Protein AF-A0A3A1PAH5-F1 (afdb_monomer_lite)

Radius of gyration: 27.77 Å; chains: 1; bounding box: 49×42×88 Å

Foldseek 3Di:
DDDDDDDDDDDDPPDDDDDDDPDDDDDDPDDPPDPVVPPDPDPDDLLNVLQVQQPVVADDDDPPPPVSVVVSVVSSVVSSVVSVVVVVVVVVVVVVVVVD

Structure (mmCIF, N/CA/C/O backbone):
data_AF-A0A3A1PAH5-F1
#
_entry.id   AF-A0A3A1PAH5-F1
#
loop_
_atom_site.group_PDB
_atom_site.id
_atom_site.type_symbol
_atom_site.label_atom_id
_atom_site.label_alt_id
_atom_site.label_comp_id
_atom_site.label_asym_id
_atom_site.label_entity_id
_atom_site.label_seq_id
_atom_site.pdbx_PDB_ins_code
_atom_site.Cartn_x
_atom_site.Cartn_y
_atom_site.Cartn_z
_atom_site.occupancy
_atom_site.B_iso_or_equiv
_atom_site.auth_seq_id
_atom_site.auth_comp_id
_atom_site.auth_asym_id
_atom_site.auth_atom_id
_atom_site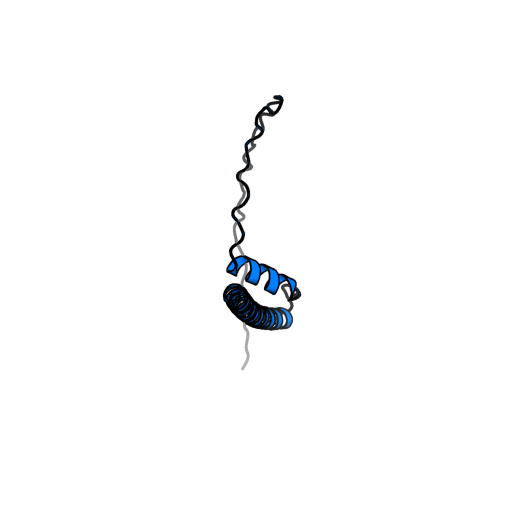.pdbx_PDB_model_num
ATOM 1 N N . MET A 1 1 ? 2.743 6.828 -58.363 1.00 37.47 1 MET A N 1
ATOM 2 C CA . MET A 1 1 ? 4.005 6.144 -57.998 1.00 37.47 1 MET A CA 1
ATOM 3 C C . MET A 1 1 ? 4.790 7.038 -57.041 1.00 37.47 1 MET A C 1
ATOM 5 O O . MET A 1 1 ? 4.921 8.204 -57.363 1.00 37.47 1 MET A O 1
ATOM 9 N N . LYS A 1 2 ? 5.275 6.461 -55.923 1.00 39.06 2 LYS A N 1
ATOM 10 C CA . LYS A 1 2 ? 6.429 6.852 -55.061 1.00 39.06 2 LYS A CA 1
ATOM 11 C C . LYS A 1 2 ? 6.421 8.285 -54.466 1.00 39.06 2 LYS A C 1
ATOM 13 O O . LYS A 1 2 ? 6.581 9.246 -55.194 1.00 39.06 2 LYS A O 1
ATOM 18 N N . LYS A 1 3 ? 6.059 8.473 -53.185 1.00 48.62 3 LYS A N 1
ATOM 19 C CA . LYS A 1 3 ? 6.834 8.296 -51.919 1.00 48.62 3 LYS A CA 1
ATOM 20 C C . LYS A 1 3 ? 7.959 9.326 -51.720 1.00 48.62 3 LYS A C 1
ATOM 22 O O . LYS A 1 3 ? 8.817 9.397 -52.587 1.00 48.62 3 LYS A O 1
ATOM 27 N N . LEU A 1 4 ? 7.961 9.975 -50.539 1.00 53.97 4 LEU A N 1
ATOM 28 C CA . LEU A 1 4 ? 9.085 10.332 -49.628 1.00 53.97 4 LEU A CA 1
ATOM 29 C C . LEU A 1 4 ? 8.701 11.614 -48.840 1.00 53.97 4 LEU A C 1
ATOM 31 O O . LEU A 1 4 ? 8.703 12.695 -49.405 1.00 53.97 4 LEU A O 1
ATOM 35 N N . THR A 1 5 ? 8.066 11.552 -47.661 1.00 59.97 5 THR A N 1
ATOM 36 C CA . THR A 1 5 ? 8.659 11.497 -46.298 1.00 59.97 5 THR A CA 1
ATOM 37 C C . THR A 1 5 ? 9.977 12.249 -46.112 1.00 59.97 5 THR A C 1
ATOM 39 O O . THR A 1 5 ? 10.988 11.755 -46.596 1.00 59.97 5 THR A O 1
ATOM 42 N N . THR A 1 6 ? 9.976 13.285 -45.261 1.00 60.22 6 THR A N 1
ATOM 43 C CA . THR A 1 6 ? 11.001 13.497 -44.216 1.00 60.22 6 THR A CA 1
ATOM 44 C C . THR A 1 6 ? 10.519 14.501 -43.160 1.00 60.22 6 THR A C 1
ATOM 46 O O . THR A 1 6 ? 10.297 15.676 -43.435 1.00 60.22 6 THR A O 1
ATOM 49 N N . LEU A 1 7 ? 10.364 13.999 -41.931 1.00 53.12 7 LEU A N 1
ATOM 50 C CA . LEU A 1 7 ? 10.385 14.766 -40.685 1.00 53.12 7 LEU A CA 1
ATOM 51 C C . LEU A 1 7 ? 11.716 15.526 -40.552 1.00 53.12 7 LEU A C 1
ATOM 53 O O . LEU A 1 7 ? 12.768 14.949 -40.818 1.00 53.12 7 LEU A O 1
ATOM 57 N N . ALA A 1 8 ? 11.675 16.728 -39.977 1.00 59.00 8 ALA A N 1
ATOM 58 C CA . ALA A 1 8 ? 12.792 17.287 -39.218 1.00 59.00 8 ALA A CA 1
ATOM 59 C C . ALA A 1 8 ? 12.253 17.853 -37.894 1.00 59.00 8 ALA A C 1
ATOM 61 O O . ALA A 1 8 ? 11.721 18.957 -37.822 1.00 59.00 8 ALA A O 1
ATOM 62 N N . LEU A 1 9 ? 12.327 17.007 -36.867 1.00 54.88 9 LEU A N 1
ATOM 63 C CA . LEU A 1 9 ? 12.277 17.363 -35.450 1.00 54.88 9 LEU A CA 1
ATOM 64 C C . LEU A 1 9 ? 13.667 17.872 -35.018 1.00 54.88 9 LEU A C 1
ATOM 66 O O . LEU A 1 9 ? 14.640 17.558 -35.698 1.00 54.88 9 LEU A O 1
ATOM 70 N N . LEU A 1 10 ? 13.734 18.485 -33.824 1.00 55.66 10 LEU A N 1
ATOM 71 C CA . LEU A 1 10 ? 14.924 18.866 -33.023 1.00 55.66 10 LEU A CA 1
ATOM 72 C C . LEU A 1 10 ? 15.391 20.318 -33.250 1.00 55.66 10 LEU A C 1
ATOM 74 O O . LEU A 1 10 ? 15.500 20.767 -34.377 1.00 55.66 10 LEU A O 1
ATOM 78 N N . SER A 1 11 ? 15.746 21.136 -32.260 1.00 56.72 11 SER A N 1
ATOM 79 C CA . SER A 1 11 ? 15.760 21.039 -30.796 1.00 56.72 11 SER A CA 1
ATOM 80 C C . SER A 1 11 ? 16.418 22.331 -30.295 1.00 56.72 11 SER A C 1
ATOM 82 O O . SER A 1 11 ? 17.609 22.516 -30.529 1.00 56.72 11 SER A O 1
ATOM 84 N N . THR A 1 12 ? 15.704 23.202 -29.586 1.00 58.88 12 THR A N 1
ATOM 85 C CA . THR A 1 12 ? 16.329 24.301 -28.823 1.00 58.88 12 THR A CA 1
ATOM 86 C C . THR A 1 12 ? 15.543 24.557 -27.540 1.00 58.88 12 THR A C 1
ATOM 88 O O . THR A 1 12 ? 14.922 25.596 -27.343 1.00 58.88 12 THR A O 1
ATOM 91 N N . LEU A 1 13 ? 15.580 23.584 -26.626 1.00 54.09 13 LEU A N 1
ATOM 92 C CA . LEU A 1 13 ? 15.360 23.870 -25.210 1.00 54.09 13 LEU A CA 1
ATOM 93 C C . LEU A 1 13 ? 16.604 24.615 -24.721 1.00 54.09 13 LEU A C 1
ATOM 95 O O . LEU A 1 13 ? 17.637 24.009 -24.443 1.00 54.09 13 LEU A O 1
ATOM 99 N N . ALA A 1 14 ? 16.524 25.944 -24.725 1.00 54.09 14 ALA A N 1
ATOM 100 C CA . ALA A 1 14 ? 17.564 26.800 -24.187 1.00 54.09 14 ALA A CA 1
ATOM 101 C C . ALA A 1 14 ? 17.718 26.510 -22.689 1.00 54.09 14 ALA A C 1
ATOM 103 O O . ALA A 1 14 ? 16.768 26.576 -21.908 1.00 54.09 14 ALA A O 1
ATOM 104 N N . PHE A 1 15 ? 18.938 26.125 -22.339 1.00 58.19 15 PHE A N 1
ATOM 105 C CA . PHE A 1 15 ? 19.365 25.708 -21.021 1.00 58.19 15 PHE A CA 1
ATOM 106 C C . PHE A 1 15 ? 19.150 26.815 -19.987 1.00 58.19 15 PHE A C 1
ATOM 108 O O . PHE A 1 15 ? 19.596 27.949 -20.149 1.00 58.19 15 PHE A O 1
ATOM 115 N N . SER A 1 16 ? 18.498 26.449 -18.889 1.00 54.31 16 SER A N 1
ATOM 116 C CA . SER A 1 16 ? 18.436 27.235 -17.665 1.00 54.31 16 SER A CA 1
ATOM 117 C C . SER A 1 16 ? 19.823 27.267 -17.013 1.00 54.31 16 SER A C 1
ATOM 119 O O . SER A 1 16 ? 20.287 26.250 -16.501 1.00 54.31 16 SER A O 1
ATOM 121 N N . SER A 1 17 ? 20.495 28.419 -16.992 1.00 59.62 17 SER A N 1
ATOM 122 C CA . SER A 1 17 ? 21.639 28.623 -16.098 1.00 59.62 17 SER A CA 1
ATOM 123 C C . SER A 1 17 ? 21.124 29.116 -14.747 1.00 59.62 17 SER A C 1
ATOM 125 O O . SER A 1 17 ? 20.794 30.292 -14.586 1.00 59.62 17 SER A O 1
ATOM 127 N N . ALA A 1 18 ? 21.025 28.209 -13.776 1.00 56.88 18 ALA A N 1
ATOM 128 C CA . ALA A 1 18 ? 20.779 28.566 -12.386 1.00 56.88 18 ALA A CA 1
ATOM 129 C C . ALA A 1 18 ? 21.969 29.387 -11.859 1.00 56.88 18 ALA A C 1
ATOM 131 O O . ALA A 1 18 ? 23.096 28.893 -11.795 1.00 56.88 18 ALA A O 1
ATOM 132 N N . ALA A 1 19 ? 21.721 30.645 -11.496 1.00 62.53 19 ALA A N 1
ATOM 133 C CA . ALA A 1 19 ? 22.671 31.452 -10.747 1.00 62.53 19 ALA A CA 1
ATOM 134 C C . ALA A 1 19 ? 22.928 30.775 -9.391 1.00 62.53 19 ALA A C 1
ATOM 136 O O . ALA A 1 19 ? 21.998 30.533 -8.620 1.00 62.53 19 ALA A O 1
ATOM 137 N N . GLN A 1 20 ? 24.183 30.429 -9.110 1.00 55.09 20 GLN A N 1
ATOM 138 C CA . GLN A 1 20 ? 24.581 29.846 -7.833 1.00 55.09 20 GLN A CA 1
ATOM 139 C C . GLN A 1 20 ? 24.514 30.932 -6.754 1.00 55.09 20 GLN A C 1
ATOM 141 O O . GLN A 1 20 ? 25.381 31.800 -6.672 1.00 55.09 20 GLN A O 1
ATOM 146 N N . ALA A 1 21 ? 23.472 30.893 -5.926 1.00 54.88 21 ALA A N 1
ATOM 147 C CA . ALA A 1 21 ? 23.417 31.654 -4.688 1.00 54.88 21 ALA A CA 1
ATOM 148 C C . ALA A 1 21 ? 24.497 31.109 -3.740 1.00 54.88 21 ALA A C 1
ATOM 150 O O . ALA A 1 21 ? 24.367 30.015 -3.191 1.00 54.88 21 ALA A O 1
ATOM 151 N N . GLN A 1 22 ? 25.590 31.854 -3.578 1.00 55.28 22 GLN A N 1
ATOM 152 C CA . GLN A 1 22 ? 26.614 31.572 -2.577 1.00 55.28 22 GLN A CA 1
ATOM 153 C C . GLN A 1 22 ? 26.016 31.835 -1.190 1.00 55.28 22 GLN A C 1
ATOM 155 O O . GLN A 1 22 ? 25.991 32.963 -0.705 1.00 55.28 22 GLN A O 1
ATOM 160 N N . SER A 1 23 ? 25.479 30.795 -0.555 1.00 59.50 23 SER A N 1
ATOM 161 C CA . SER A 1 23 ? 25.027 30.865 0.830 1.00 59.50 23 SER A CA 1
ATOM 162 C C . SER A 1 23 ? 26.248 30.940 1.748 1.00 59.50 23 SER A C 1
ATOM 164 O O . SER A 1 23 ? 26.932 29.941 1.975 1.00 59.50 23 SER A O 1
ATOM 166 N N . ALA A 1 24 ? 26.533 32.131 2.272 1.00 57.62 24 ALA A N 1
ATOM 167 C CA . ALA A 1 24 ? 27.478 32.310 3.364 1.00 57.62 24 ALA A CA 1
ATOM 168 C C . ALA A 1 24 ? 26.921 31.613 4.617 1.00 57.62 24 ALA A C 1
ATOM 170 O O . ALA A 1 24 ? 25.992 32.099 5.261 1.00 57.62 24 ALA A O 1
ATOM 171 N N . PHE A 1 25 ? 27.464 30.444 4.948 1.00 54.47 25 PHE A N 1
ATOM 172 C CA . PHE A 1 25 ? 27.136 29.753 6.189 1.00 54.47 25 PHE A CA 1
ATOM 173 C C . PHE A 1 25 ? 27.901 30.409 7.342 1.00 54.47 25 PHE A C 1
ATOM 175 O O . PHE A 1 25 ? 29.114 30.256 7.463 1.00 54.47 25 PHE A O 1
ATOM 182 N N . VAL A 1 26 ? 27.190 31.134 8.207 1.00 61.78 26 VAL A N 1
ATOM 183 C CA . VAL A 1 26 ? 27.728 31.586 9.496 1.00 61.78 26 VAL A CA 1
ATOM 184 C C . VAL A 1 26 ? 27.663 30.407 10.468 1.00 61.78 26 VAL A C 1
ATOM 186 O O . VAL A 1 26 ? 26.591 30.027 10.938 1.00 61.78 26 VAL A O 1
ATOM 189 N N . MET A 1 27 ? 28.813 29.798 10.754 1.00 54.12 27 MET A N 1
ATOM 190 C CA . MET A 1 27 ? 28.933 28.747 11.765 1.00 54.12 27 MET A CA 1
ATOM 191 C C . MET A 1 27 ? 28.990 29.385 13.159 1.00 54.12 27 MET A C 1
ATOM 193 O O . MET A 1 27 ? 30.043 29.824 13.614 1.00 54.12 27 MET A O 1
ATOM 197 N N . VAL A 1 28 ? 27.853 29.434 13.853 1.00 63.06 28 VAL A N 1
ATOM 198 C CA . VAL A 1 28 ? 27.807 29.829 15.267 1.00 63.06 28 VAL A CA 1
ATOM 199 C C . VAL A 1 28 ? 28.169 28.614 16.124 1.00 63.06 28 VAL A C 1
ATOM 201 O O . VAL A 1 28 ? 27.342 27.731 16.353 1.00 63.06 28 VAL A O 1
ATOM 204 N N . ILE A 1 29 ? 29.417 28.550 16.596 1.00 62.00 29 ILE A N 1
ATOM 205 C CA . ILE A 1 29 ? 29.866 27.543 17.570 1.00 62.00 29 ILE A CA 1
ATOM 206 C C . ILE A 1 29 ? 29.448 28.017 18.968 1.00 62.00 29 ILE A C 1
ATOM 208 O O . ILE A 1 29 ? 30.213 28.643 19.695 1.00 62.00 29 ILE A O 1
ATOM 212 N N . GLY A 1 30 ? 28.195 27.746 19.332 1.00 58.03 30 GLY A N 1
ATOM 213 C CA . GLY A 1 30 ? 27.672 27.907 20.689 1.00 58.03 30 GLY A CA 1
ATOM 214 C C . GLY A 1 30 ? 27.308 26.549 21.285 1.00 58.03 30 GLY A C 1
ATOM 215 O O . GLY A 1 30 ? 26.838 25.662 20.571 1.00 58.03 30 GLY A O 1
ATOM 216 N N . LYS A 1 31 ? 27.510 26.362 22.597 1.00 63.09 31 LYS A N 1
ATOM 217 C CA . LYS A 1 31 ? 26.971 25.190 23.308 1.00 63.09 31 LYS A CA 1
ATOM 218 C C . LYS A 1 31 ? 25.453 25.169 23.097 1.00 63.09 31 LYS A C 1
ATOM 220 O O . LYS A 1 31 ? 24.780 26.133 23.453 1.00 63.09 31 LYS A O 1
ATOM 225 N N . ARG A 1 32 ? 24.923 24.098 22.494 1.00 56.28 32 ARG A N 1
ATOM 226 C CA . ARG A 1 32 ? 23.480 23.920 22.277 1.00 56.28 32 ARG A CA 1
ATOM 227 C C . ARG A 1 32 ? 22.777 23.833 23.634 1.00 56.28 32 ARG A C 1
ATOM 229 O O . ARG A 1 32 ? 22.711 22.763 24.219 1.00 56.28 32 ARG A O 1
ATOM 236 N N . THR A 1 33 ? 22.251 24.949 24.127 1.00 57.94 33 THR A N 1
ATOM 237 C CA . THR A 1 33 ? 21.311 24.990 25.262 1.00 57.94 33 THR A CA 1
ATOM 238 C C . THR A 1 33 ? 19.853 24.932 24.811 1.00 57.94 33 THR A C 1
ATOM 240 O O . THR A 1 33 ? 18.949 25.141 25.609 1.00 57.94 33 THR A O 1
ATOM 243 N N . TYR A 1 34 ? 19.605 24.608 23.542 1.00 56.75 34 TYR A N 1
ATOM 244 C CA . TYR A 1 34 ? 18.280 24.256 23.057 1.00 56.75 34 TYR A CA 1
ATOM 245 C C . TYR A 1 34 ? 18.188 22.734 22.937 1.00 56.75 34 TYR A C 1
ATOM 247 O O . TYR A 1 34 ? 18.353 22.165 21.859 1.00 56.75 34 TYR A O 1
ATOM 255 N N . GLU A 1 35 ? 17.855 22.080 24.049 1.00 60.66 35 GLU A N 1
ATOM 256 C CA . GLU A 1 35 ? 16.880 20.985 24.006 1.00 60.66 35 GLU A CA 1
ATOM 257 C C . GLU A 1 35 ? 15.575 21.618 23.500 1.00 60.66 35 GLU A C 1
ATOM 259 O O . GLU A 1 35 ? 14.676 21.984 24.256 1.00 60.66 35 GLU A O 1
ATOM 264 N N . GLN A 1 36 ? 15.521 21.887 22.193 1.00 58.94 36 GLN A N 1
ATOM 265 C CA . GLN A 1 36 ? 14.290 22.251 21.526 1.00 58.94 36 GLN A CA 1
ATOM 266 C C . GLN A 1 36 ? 13.418 21.014 21.676 1.00 58.94 36 GLN A C 1
ATOM 268 O O . GLN A 1 36 ? 13.627 20.047 20.947 1.00 58.94 36 GLN A O 1
ATOM 273 N N . SER A 1 37 ? 12.531 21.026 22.681 1.00 62.50 37 SER A N 1
ATOM 274 C CA . SER A 1 37 ? 11.499 20.016 22.901 1.00 62.50 37 SER A CA 1
ATOM 275 C C . SER A 1 37 ? 10.801 19.802 21.572 1.00 62.50 37 SER A C 1
ATOM 277 O O . SER A 1 37 ? 9.929 20.572 21.170 1.00 62.50 37 SER A O 1
ATOM 279 N N . ARG A 1 38 ? 11.272 18.804 20.827 1.00 65.19 38 ARG A N 1
ATOM 280 C CA . ARG A 1 38 ? 10.680 18.429 19.562 1.00 65.19 38 ARG A CA 1
ATOM 281 C C . ARG A 1 38 ? 9.348 17.823 19.969 1.00 65.19 38 ARG A C 1
ATOM 283 O O . ARG A 1 38 ? 9.372 16.825 20.692 1.00 65.19 38 ARG A O 1
ATOM 290 N N . PRO A 1 39 ? 8.207 18.417 19.584 1.00 67.06 39 PRO A N 1
ATOM 291 C CA . PRO A 1 39 ? 6.930 17.805 19.891 1.00 67.06 39 PRO A CA 1
ATOM 292 C C . PRO A 1 39 ? 6.976 16.370 19.372 1.00 67.06 39 PRO A C 1
ATOM 294 O O . PRO A 1 39 ? 7.439 16.125 18.250 1.00 67.06 39 PRO A O 1
ATOM 297 N N . ALA A 1 40 ? 6.583 15.425 20.228 1.00 71.00 40 ALA A N 1
ATOM 298 C CA . ALA A 1 40 ? 6.484 14.032 19.831 1.00 71.00 40 ALA A CA 1
ATOM 299 C C . ALA A 1 40 ? 5.647 13.968 18.542 1.00 71.00 40 ALA A C 1
ATOM 301 O O . ALA A 1 40 ? 4.642 14.683 18.443 1.00 71.00 40 ALA A O 1
ATOM 302 N N . PRO A 1 41 ? 6.068 13.190 17.528 1.00 69.56 41 PRO A N 1
ATOM 303 C CA . PRO A 1 41 ? 5.290 13.072 16.307 1.00 69.56 41 PRO A CA 1
ATOM 304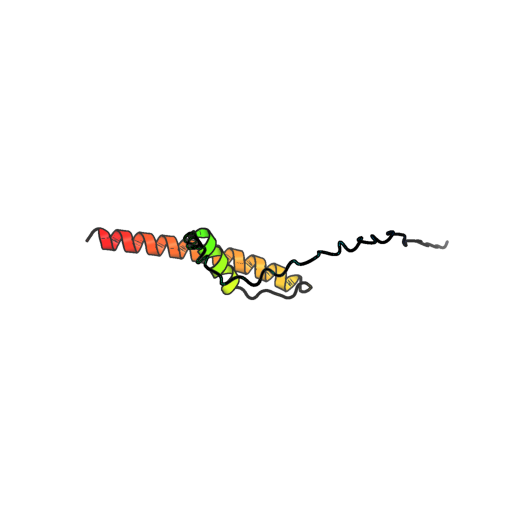 C C . PRO A 1 41 ? 3.872 12.637 16.674 1.00 69.56 41 PRO A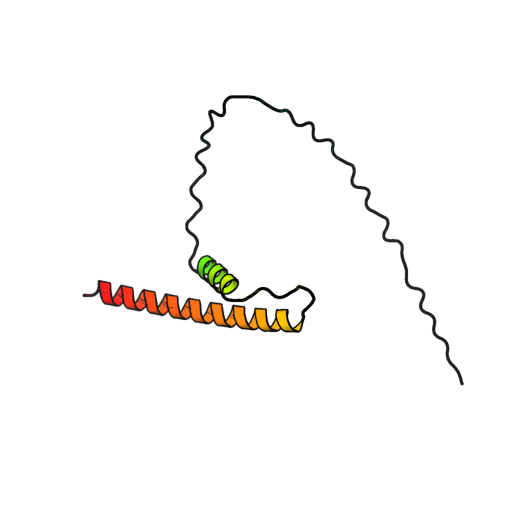 C 1
ATOM 306 O O . PRO A 1 41 ? 3.692 11.734 17.494 1.00 69.56 41 PRO A O 1
ATOM 309 N N . ALA A 1 42 ? 2.877 13.315 16.095 1.00 70.12 42 ALA A N 1
ATOM 310 C CA . ALA A 1 42 ? 1.480 12.966 16.300 1.00 70.12 42 ALA A CA 1
ATOM 311 C C . ALA A 1 42 ? 1.281 11.463 16.028 1.00 70.12 42 ALA A C 1
ATOM 313 O O . ALA A 1 42 ? 1.925 10.919 15.120 1.00 70.12 42 ALA A O 1
ATOM 314 N N . PRO A 1 43 ? 0.428 10.777 16.808 1.00 75.81 43 PRO A N 1
ATOM 315 C CA . PRO A 1 43 ? 0.172 9.365 16.584 1.00 75.81 43 PRO A CA 1
ATOM 316 C C . PRO A 1 43 ? -0.313 9.156 15.146 1.00 75.81 43 PRO A C 1
ATOM 318 O O . PRO A 1 43 ? -1.182 9.876 14.658 1.00 75.81 43 PRO A O 1
ATOM 321 N N . LEU A 1 44 ? 0.275 8.172 14.460 1.00 80.62 44 LEU A N 1
ATOM 322 C CA . LEU A 1 44 ? -0.140 7.782 13.111 1.00 80.62 44 LEU A CA 1
ATOM 323 C C . LEU A 1 44 ? -1.619 7.390 13.131 1.00 80.62 44 LEU A C 1
ATOM 325 O O . LEU A 1 44 ? -1.989 6.529 13.940 1.00 80.62 44 LEU A O 1
ATOM 329 N N . THR A 1 45 ? -2.412 7.981 12.233 1.00 86.38 45 THR A N 1
ATOM 330 C CA . THR A 1 45 ? -3.810 7.588 12.009 1.00 86.38 45 THR A CA 1
ATOM 331 C C . THR A 1 45 ? -3.881 6.161 11.472 1.00 86.38 45 THR A C 1
ATOM 333 O O . THR A 1 45 ? -2.907 5.656 10.899 1.00 86.38 45 THR A O 1
ATOM 336 N N . ASP A 1 46 ? -5.021 5.499 11.656 1.00 83.69 46 ASP A N 1
ATOM 337 C CA . ASP A 1 46 ? -5.200 4.119 11.205 1.00 83.69 46 ASP A CA 1
ATOM 338 C C . ASP A 1 46 ? -5.086 4.011 9.680 1.00 83.69 46 ASP A C 1
ATOM 340 O O . ASP A 1 46 ? -4.429 3.099 9.183 1.00 83.69 46 ASP A O 1
ATOM 344 N N . GLU A 1 47 ? -5.576 5.002 8.932 1.00 83.50 47 GLU A N 1
ATOM 345 C CA . GLU A 1 47 ? -5.426 5.074 7.474 1.00 83.50 47 GLU A CA 1
ATOM 346 C C . GLU A 1 47 ? -3.951 5.078 7.074 1.00 83.50 47 GLU A C 1
ATOM 348 O O . GLU A 1 47 ? -3.531 4.317 6.201 1.00 83.50 47 GLU A O 1
ATOM 353 N N . ARG A 1 48 ? -3.124 5.876 7.762 1.00 86.00 48 ARG A N 1
ATOM 354 C CA . ARG A 1 48 ? -1.696 5.941 7.449 1.00 86.00 48 ARG A CA 1
ATOM 355 C C . ARG A 1 48 ? -0.977 4.640 7.796 1.00 86.00 48 ARG A C 1
ATOM 357 O O . ARG A 1 48 ? -0.032 4.258 7.106 1.00 86.00 48 ARG A O 1
ATOM 364 N N . ARG A 1 49 ? -1.414 3.938 8.844 1.00 86.56 49 ARG A N 1
ATOM 365 C CA . ARG A 1 49 ? -0.882 2.611 9.191 1.00 86.56 49 ARG A CA 1
ATOM 366 C C . ARG A 1 49 ? -1.246 1.575 8.132 1.00 86.56 49 ARG A C 1
ATOM 368 O O . ARG A 1 49 ? -0.377 0.789 7.764 1.00 86.56 49 ARG A O 1
ATOM 375 N N . ILE A 1 50 ? -2.477 1.607 7.620 1.00 88.75 50 ILE A N 1
ATOM 376 C CA . ILE A 1 50 ? -2.934 0.737 6.528 1.00 88.75 50 ILE A 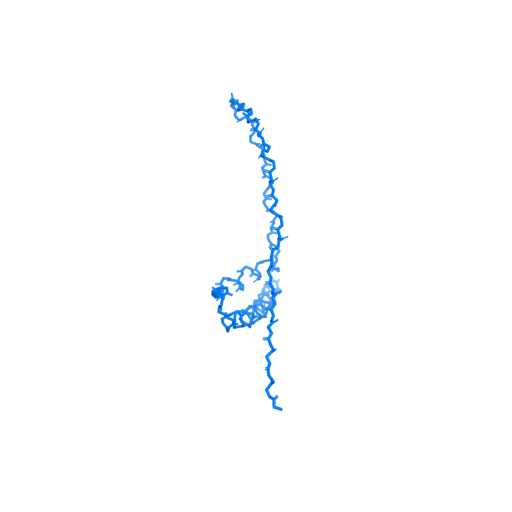CA 1
ATOM 377 C C . ILE A 1 50 ? -2.096 0.971 5.272 1.00 88.75 50 ILE A C 1
ATOM 379 O O . ILE A 1 50 ? -1.634 0.009 4.667 1.00 88.75 50 ILE A O 1
ATOM 383 N N . GLU A 1 51 ? -1.858 2.228 4.896 1.00 89.00 51 GLU A N 1
ATOM 384 C CA . GLU A 1 51 ? -1.027 2.555 3.734 1.00 89.00 51 GLU A CA 1
ATOM 385 C C . GLU A 1 51 ? 0.387 1.992 3.869 1.00 89.00 51 GLU A C 1
ATOM 387 O O . GLU A 1 51 ? 0.863 1.310 2.966 1.00 89.00 51 GLU A O 1
ATOM 392 N N . ILE A 1 52 ? 1.033 2.216 5.018 1.00 88.19 52 ILE A N 1
ATOM 393 C CA . ILE A 1 52 ? 2.385 1.709 5.281 1.00 88.19 52 ILE A CA 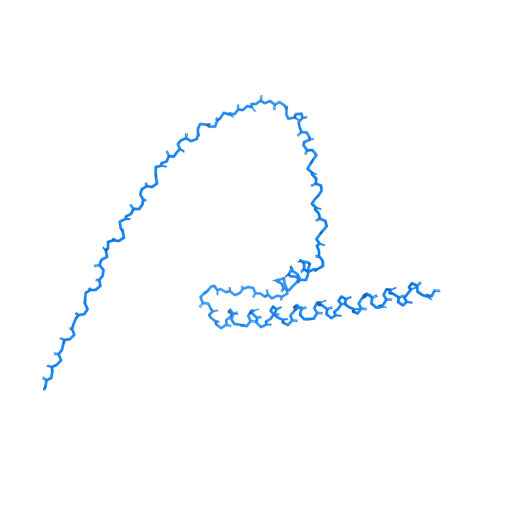1
ATOM 394 C C . ILE A 1 52 ? 2.404 0.176 5.271 1.00 88.19 52 ILE A C 1
ATOM 396 O O . ILE A 1 52 ? 3.347 -0.424 4.759 1.00 88.19 52 ILE A O 1
ATOM 400 N N . ALA A 1 53 ? 1.387 -0.471 5.843 1.00 87.25 53 ALA A N 1
ATOM 401 C CA . ALA A 1 53 ? 1.284 -1.926 5.852 1.00 87.25 53 ALA A CA 1
ATOM 402 C C 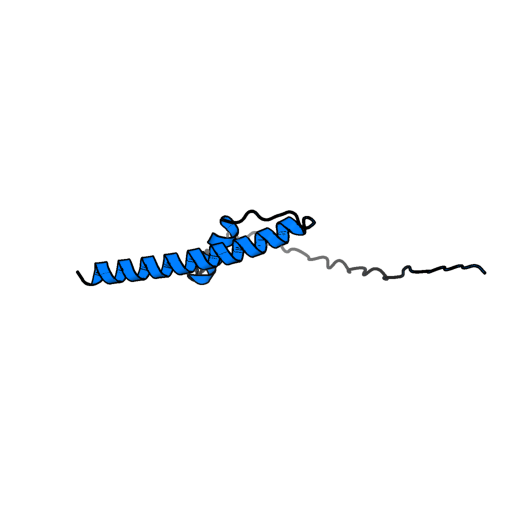. ALA A 1 53 ? 1.102 -2.487 4.433 1.00 87.25 53 ALA A C 1
ATOM 404 O O . ALA A 1 53 ? 1.800 -3.429 4.064 1.00 87.25 53 ALA A O 1
ATOM 405 N N . ALA A 1 54 ? 0.233 -1.875 3.625 1.00 90.06 54 ALA A N 1
ATOM 406 C CA . ALA A 1 54 ? 0.009 -2.267 2.237 1.00 90.06 54 ALA A CA 1
ATOM 407 C C . ALA A 1 54 ? 1.276 -2.091 1.383 1.00 90.06 54 ALA A C 1
ATOM 409 O O . ALA A 1 54 ? 1.661 -3.003 0.658 1.00 90.06 54 ALA A O 1
ATOM 410 N N . GLU A 1 55 ? 1.976 -0.962 1.523 1.00 91.25 55 GLU A N 1
ATOM 411 C CA . GLU A 1 55 ? 3.241 -0.705 0.819 1.00 91.25 55 GLU A CA 1
ATOM 412 C C . GLU A 1 55 ? 4.362 -1.667 1.227 1.00 91.25 55 GLU A C 1
ATOM 414 O O . GLU A 1 55 ? 5.231 -1.968 0.417 1.00 91.25 55 GLU A O 1
ATOM 419 N N . ARG A 1 56 ? 4.368 -2.157 2.472 1.00 90.88 56 ARG A N 1
ATOM 420 C CA . ARG A 1 56 ? 5.349 -3.155 2.928 1.00 90.88 56 ARG A CA 1
ATOM 421 C C . ARG A 1 56 ? 5.020 -4.572 2.474 1.00 90.88 56 ARG A C 1
ATOM 423 O O . ARG A 1 56 ? 5.935 -5.380 2.353 1.00 90.88 56 ARG A O 1
ATOM 430 N N . ALA A 1 57 ? 3.740 -4.882 2.287 1.00 91.19 57 ALA A N 1
ATOM 431 C CA . ALA A 1 57 ? 3.296 -6.194 1.833 1.00 91.19 57 ALA A CA 1
ATOM 432 C C . ALA A 1 57 ? 3.554 -6.403 0.332 1.00 91.19 57 ALA A C 1
ATOM 434 O O . ALA A 1 57 ? 3.822 -7.525 -0.090 1.00 91.19 57 ALA A O 1
ATOM 435 N N . CYS A 1 58 ? 3.492 -5.331 -0.460 1.00 94.00 58 CYS A N 1
ATOM 436 C CA . CYS A 1 58 ? 3.684 -5.377 -1.905 1.00 94.00 58 CYS A CA 1
ATOM 437 C C . CYS A 1 58 ? 5.113 -4.971 -2.290 1.00 94.00 58 CYS A C 1
ATOM 439 O O . CYS A 1 58 ? 5.586 -3.897 -1.924 1.00 94.00 58 CYS A O 1
ATOM 441 N N . GLU A 1 59 ? 5.807 -5.795 -3.077 1.00 92.19 59 GLU A N 1
ATOM 442 C CA . GLU A 1 59 ? 7.139 -5.447 -3.579 1.00 92.19 59 GLU A CA 1
ATOM 443 C C . GLU A 1 59 ? 7.048 -4.358 -4.651 1.00 92.19 59 GLU A C 1
ATOM 445 O O . GLU A 1 59 ? 6.317 -4.490 -5.634 1.00 92.19 59 GLU A O 1
ATOM 450 N N . LYS A 1 60 ? 7.813 -3.275 -4.476 1.00 93.44 60 LYS A N 1
ATOM 451 C CA . LYS A 1 60 ? 7.822 -2.166 -5.428 1.00 93.44 60 LYS A CA 1
ATOM 452 C C . LYS A 1 60 ? 8.587 -2.557 -6.704 1.00 93.44 60 LYS A C 1
ATOM 454 O O . LYS A 1 60 ? 9.802 -2.751 -6.640 1.00 93.44 60 LYS A O 1
ATOM 459 N N . PRO A 1 61 ? 7.927 -2.591 -7.872 1.00 93.25 61 PRO A N 1
ATOM 460 C CA . PRO A 1 61 ? 8.545 -2.998 -9.126 1.00 93.25 61 PRO A CA 1
ATOM 461 C C . PRO A 1 61 ? 9.445 -1.896 -9.694 1.00 93.25 61 PRO A C 1
ATOM 463 O O . PRO A 1 61 ? 9.350 -0.712 -9.345 1.00 93.25 61 PRO A O 1
ATOM 466 N N . PHE A 1 62 ? 10.303 -2.277 -10.640 1.00 95.25 62 PHE A N 1
ATOM 467 C CA . PHE A 1 62 ? 11.145 -1.327 -11.357 1.00 95.25 62 PHE A CA 1
ATOM 468 C C . PHE A 1 62 ? 10.300 -0.349 -12.194 1.00 95.25 62 PHE A C 1
ATOM 470 O O . PHE A 1 62 ? 9.274 -0.714 -12.764 1.00 95.25 62 PHE A O 1
ATOM 477 N N . ILE A 1 63 ? 10.744 0.908 -12.320 1.00 91.62 63 ILE A N 1
ATOM 478 C CA . ILE A 1 63 ? 9.979 1.981 -12.994 1.00 91.62 63 ILE A CA 1
ATOM 479 C C . ILE A 1 63 ? 9.621 1.657 -14.452 1.00 91.62 63 ILE A C 1
ATOM 481 O O . ILE A 1 63 ? 8.620 2.148 -14.963 1.00 91.62 63 ILE A O 1
ATOM 485 N N . ARG A 1 64 ? 10.433 0.841 -15.132 1.00 94.94 64 ARG A N 1
ATOM 486 C CA . ARG A 1 64 ? 10.216 0.478 -16.542 1.00 94.94 64 ARG A CA 1
ATOM 487 C C . ARG A 1 64 ? 9.435 -0.820 -16.738 1.00 94.94 64 ARG A C 1
ATOM 489 O O . ARG A 1 64 ? 9.096 -1.137 -17.875 1.00 94.94 64 ARG A O 1
ATOM 496 N N . ASP A 1 65 ? 9.163 -1.566 -15.672 1.00 94.75 65 ASP A N 1
ATOM 497 C CA . ASP A 1 65 ? 8.353 -2.776 -15.758 1.00 94.75 65 ASP A CA 1
ATOM 498 C C . ASP A 1 65 ? 6.867 -2.413 -15.674 1.00 94.75 65 ASP A C 1
ATOM 500 O O . ASP A 1 65 ? 6.282 -2.346 -14.596 1.00 94.75 65 ASP A O 1
ATOM 504 N N . LEU A 1 66 ? 6.257 -2.155 -16.833 1.00 94.06 66 LEU A N 1
ATOM 505 C CA . LEU A 1 66 ? 4.849 -1.759 -16.923 1.00 94.06 66 LEU A CA 1
ATOM 506 C C . LEU A 1 66 ? 3.905 -2.820 -16.345 1.00 94.06 66 LEU A C 1
ATOM 508 O O . LEU A 1 66 ? 2.909 -2.474 -15.713 1.00 94.06 66 LEU A O 1
ATOM 512 N N . LYS A 1 67 ? 4.230 -4.105 -16.530 1.00 94.94 67 LYS A N 1
ATOM 513 C CA . LYS A 1 67 ? 3.422 -5.203 -15.996 1.00 94.94 67 LYS A CA 1
ATOM 514 C C . LYS A 1 67 ? 3.573 -5.282 -14.480 1.00 94.94 67 LYS A C 1
ATOM 516 O O . LYS A 1 67 ? 2.571 -5.398 -13.781 1.00 94.94 67 LYS A O 1
ATOM 521 N N . GLY A 1 68 ? 4.799 -5.158 -13.976 1.00 95.50 68 GLY A N 1
ATOM 522 C CA . GLY A 1 68 ? 5.066 -5.063 -12.545 1.00 95.50 68 GLY A CA 1
ATOM 523 C C . GLY A 1 68 ? 4.304 -3.909 -11.897 1.00 95.50 68 GLY A C 1
ATOM 524 O O . GLY A 1 68 ? 3.670 -4.111 -10.868 1.00 95.50 68 GLY A O 1
ATOM 525 N N . GLN A 1 69 ? 4.289 -2.721 -12.515 1.00 95.19 69 GLN A N 1
ATOM 526 C CA . GLN A 1 69 ? 3.533 -1.563 -12.010 1.00 95.19 69 GLN A CA 1
ATOM 527 C C . GLN A 1 69 ? 2.028 -1.837 -11.921 1.00 95.19 69 GLN A C 1
ATOM 529 O O . GLN A 1 69 ? 1.396 -1.452 -10.937 1.00 95.19 69 GLN A O 1
ATOM 534 N N . GLN A 1 70 ? 1.458 -2.523 -12.916 1.00 95.62 70 GLN A N 1
ATOM 535 C CA . GLN A 1 70 ? 0.050 -2.913 -12.881 1.00 95.62 70 GLN A CA 1
ATOM 536 C C . GLN A 1 70 ? -0.231 -3.875 -11.715 1.00 95.62 70 GLN A C 1
ATOM 538 O O . GLN A 1 70 ? -1.104 -3.600 -10.894 1.00 95.62 70 GLN A O 1
ATOM 543 N N . LEU A 1 71 ? 0.555 -4.950 -11.596 1.00 95.81 71 LEU A N 1
ATOM 544 C CA . LEU A 1 71 ? 0.409 -5.945 -10.525 1.00 95.81 71 LEU A CA 1
ATOM 545 C C . LEU A 1 71 ? 0.622 -5.336 -9.133 1.00 95.81 71 LEU A C 1
ATOM 547 O O . LEU A 1 71 ? -0.049 -5.706 -8.175 1.00 95.81 71 LEU A O 1
ATOM 551 N N . TYR A 1 72 ? 1.528 -4.368 -9.016 1.00 95.94 72 TYR A N 1
ATOM 552 C CA . TYR A 1 72 ? 1.742 -3.624 -7.781 1.00 95.94 72 TYR A CA 1
ATOM 553 C C . TYR A 1 72 ? 0.509 -2.801 -7.385 1.00 95.94 72 TYR A C 1
ATOM 555 O O . TYR A 1 72 ? 0.125 -2.798 -6.217 1.00 95.94 72 TYR A O 1
ATOM 563 N N . GLY A 1 73 ? -0.154 -2.145 -8.343 1.00 94.38 73 GLY A N 1
ATOM 564 C CA . GLY A 1 73 ? -1.409 -1.428 -8.096 1.00 94.38 73 GLY A CA 1
ATOM 565 C C . GLY A 1 73 ? -2.554 -2.347 -7.655 1.00 94.38 73 GLY A C 1
ATOM 566 O O . GLY A 1 73 ? -3.307 -2.006 -6.736 1.00 94.38 73 GLY A O 1
ATOM 567 N N . GLU A 1 74 ? -2.651 -3.530 -8.261 1.00 95.81 74 GLU A N 1
ATOM 568 C CA . GLU A 1 74 ? -3.610 -4.571 -7.870 1.00 95.81 74 GLU A CA 1
ATOM 569 C C . GLU A 1 74 ? -3.325 -5.052 -6.436 1.00 95.81 74 GLU A C 1
ATOM 571 O O . GLU A 1 74 ? -4.207 -4.987 -5.576 1.00 95.81 74 GLU A O 1
ATOM 576 N N . CYS A 1 75 ? -2.065 -5.382 -6.133 1.00 95.88 75 CYS A N 1
ATOM 577 C CA . CYS A 1 75 ? -1.629 -5.786 -4.796 1.00 95.88 75 CYS A CA 1
ATOM 578 C C . CYS A 1 75 ? -1.945 -4.729 -3.731 1.00 95.88 75 CYS A C 1
ATOM 580 O O . CYS A 1 75 ? -2.490 -5.055 -2.677 1.00 95.88 75 CYS A O 1
ATOM 582 N N . LEU A 1 76 ? -1.651 -3.449 -3.992 1.00 95.69 76 LEU A N 1
ATOM 583 C CA . LEU A 1 76 ? -1.936 -2.377 -3.034 1.00 95.69 76 LEU A CA 1
ATOM 584 C C . LEU A 1 76 ? -3.432 -2.259 -2.738 1.00 95.69 76 LEU A C 1
ATOM 586 O O . LEU A 1 76 ? -3.816 -2.028 -1.591 1.00 95.69 76 LEU A O 1
ATOM 590 N N . THR A 1 77 ? -4.273 -2.409 -3.760 1.00 94.88 77 THR A N 1
ATOM 591 C CA . THR A 1 77 ? -5.732 -2.368 -3.607 1.00 94.88 77 THR A CA 1
ATOM 592 C C . THR A 1 77 ? -6.221 -3.509 -2.719 1.00 94.88 77 THR A C 1
ATOM 594 O O . THR A 1 77 ? -6.956 -3.275 -1.757 1.00 94.88 77 THR A O 1
ATOM 597 N N . GLU A 1 78 ? -5.765 -4.731 -2.991 1.00 93.88 78 GLU A N 1
ATOM 598 C CA . GLU A 1 78 ? -6.130 -5.915 -2.214 1.00 93.88 78 GLU A CA 1
ATOM 599 C C . GLU A 1 78 ? -5.619 -5.842 -0.773 1.00 93.88 78 GLU A C 1
ATOM 601 O O . GLU A 1 78 ? -6.380 -6.066 0.170 1.00 93.88 78 GLU A O 1
ATOM 606 N N . ALA A 1 79 ? -4.355 -5.462 -0.579 1.00 92.31 79 ALA A N 1
ATOM 607 C CA . ALA A 1 79 ? -3.746 -5.348 0.741 1.00 92.31 79 ALA A CA 1
ATOM 608 C C . ALA A 1 79 ? -4.463 -4.302 1.609 1.00 92.31 79 ALA A C 1
ATOM 610 O O . ALA A 1 79 ? -4.704 -4.537 2.794 1.00 92.31 79 ALA A O 1
ATOM 611 N N . ARG A 1 80 ? -4.874 -3.168 1.023 1.00 92.44 80 ARG A N 1
ATOM 612 C CA . ARG A 1 80 ? -5.684 -2.155 1.721 1.00 92.44 80 ARG A CA 1
ATOM 613 C C . ARG A 1 80 ? -7.049 -2.705 2.121 1.00 92.44 80 ARG A C 1
ATOM 615 O O . ARG A 1 80 ? -7.455 -2.521 3.266 1.00 92.44 80 ARG A O 1
ATOM 622 N N . ALA A 1 81 ? -7.737 -3.401 1.216 1.00 92.06 81 ALA A N 1
ATOM 623 C CA . ALA A 1 81 ? -9.036 -4.002 1.512 1.00 92.06 81 ALA A CA 1
ATOM 624 C C . ALA A 1 81 ? -8.941 -5.023 2.660 1.00 92.06 81 ALA A C 1
ATOM 626 O O . ALA A 1 81 ? -9.753 -4.999 3.588 1.00 92.06 81 ALA A O 1
ATOM 627 N N . GLN A 1 82 ? -7.906 -5.868 2.649 1.00 90.38 82 GLN A N 1
ATOM 628 C CA . GLN A 1 82 ? -7.654 -6.835 3.717 1.00 90.38 82 GLN A CA 1
ATOM 629 C C . GLN A 1 82 ? -7.325 -6.152 5.050 1.00 90.38 82 GLN A C 1
ATOM 631 O O . GLN A 1 82 ? -7.862 -6.543 6.085 1.00 90.38 82 GLN A O 1
ATOM 636 N N . ALA A 1 83 ? -6.494 -5.110 5.041 1.00 88.69 83 ALA A N 1
ATOM 637 C CA . ALA A 1 83 ? -6.134 -4.373 6.249 1.00 88.69 83 ALA A CA 1
ATOM 638 C C . ALA A 1 83 ? -7.349 -3.680 6.894 1.00 88.69 83 ALA A C 1
ATOM 640 O O . ALA A 1 83 ? -7.522 -3.753 8.112 1.00 88.69 83 ALA A O 1
ATOM 641 N N . VAL A 1 84 ? -8.231 -3.073 6.090 1.00 89.50 84 VAL A N 1
ATOM 642 C CA . VAL A 1 84 ? -9.494 -2.487 6.576 1.00 89.50 84 VAL A CA 1
ATOM 643 C C . VAL A 1 84 ? -10.389 -3.562 7.198 1.00 89.50 84 VAL A C 1
ATOM 645 O O . VAL A 1 84 ? -10.907 -3.374 8.301 1.00 89.50 84 VAL A O 1
ATOM 648 N N . ALA A 1 85 ? -10.537 -4.713 6.536 1.00 87.88 85 ALA A N 1
ATOM 649 C CA . ALA A 1 85 ? -11.341 -5.819 7.052 1.00 87.88 85 ALA A CA 1
ATOM 650 C C . ALA A 1 85 ? -10.795 -6.361 8.387 1.00 87.88 85 ALA A C 1
ATOM 652 O O . ALA A 1 85 ? -11.561 -6.620 9.318 1.00 87.88 85 ALA A O 1
ATOM 653 N N . GLN A 1 86 ? -9.471 -6.484 8.513 1.00 87.25 86 GLN A N 1
ATOM 654 C CA . GLN A 1 86 ? -8.825 -6.916 9.752 1.00 87.25 86 GLN A CA 1
ATOM 655 C C . GLN A 1 86 ? -9.009 -5.902 10.885 1.00 87.25 86 GLN A C 1
ATOM 657 O O . GLN A 1 86 ? -9.301 -6.303 12.011 1.00 87.25 86 GLN A O 1
ATOM 662 N N . LEU A 1 87 ? -8.900 -4.599 10.608 1.00 85.00 87 LEU A N 1
ATOM 663 C CA . LEU A 1 87 ? -9.152 -3.555 11.606 1.00 85.00 87 LEU A CA 1
ATOM 664 C C . LEU A 1 87 ? -10.591 -3.606 12.132 1.00 85.00 87 LEU A C 1
ATOM 666 O O . LEU A 1 87 ? -10.795 -3.598 13.346 1.00 85.00 87 LEU A O 1
ATOM 670 N N . ALA A 1 88 ? -11.580 -3.758 11.248 1.00 85.69 88 ALA A N 1
ATOM 671 C CA . ALA A 1 88 ? -12.979 -3.916 11.647 1.00 85.69 88 ALA A CA 1
ATOM 672 C C . ALA A 1 88 ? -13.209 -5.189 12.494 1.00 85.69 88 ALA A C 1
ATOM 674 O O . ALA A 1 88 ? -13.916 -5.166 13.509 1.00 85.69 88 ALA A O 1
ATOM 675 N N . ALA A 1 89 ? -12.567 -6.304 12.129 1.00 87.19 89 ALA A N 1
ATOM 676 C CA . ALA A 1 89 ? -12.626 -7.552 12.892 1.00 87.19 89 ALA A CA 1
ATOM 677 C C . ALA A 1 89 ? -11.968 -7.428 14.283 1.00 87.19 89 ALA A C 1
ATOM 679 O O . ALA A 1 89 ? -12.471 -7.964 15.272 1.00 87.19 89 ALA A O 1
ATOM 680 N N . HIS A 1 90 ? -10.861 -6.692 14.391 1.00 84.19 90 HIS A N 1
ATOM 681 C CA . HIS A 1 90 ? -10.206 -6.438 15.672 1.00 84.19 90 HIS A CA 1
ATOM 682 C C . HIS A 1 90 ? -11.036 -5.523 16.577 1.00 84.19 90 HIS A C 1
ATOM 684 O O . HIS A 1 90 ? -11.174 -5.820 17.765 1.00 84.19 90 HIS A O 1
ATOM 690 N N . GLN A 1 91 ? -11.632 -4.458 16.034 1.00 83.06 91 GLN A N 1
ATOM 691 C CA . GLN A 1 91 ? -12.498 -3.556 16.801 1.00 83.06 91 GLN A CA 1
ATOM 692 C C . GLN A 1 91 ? -13.732 -4.281 17.351 1.00 83.06 91 GLN A C 1
ATOM 694 O O . GLN A 1 91 ? -14.040 -4.160 18.536 1.00 83.06 91 GLN A O 1
ATOM 699 N N . SER A 1 92 ? -14.398 -5.098 16.530 1.00 77.81 92 SER A N 1
ATOM 700 C CA . SER A 1 92 ? -15.552 -5.893 16.977 1.00 77.81 92 SER A CA 1
ATOM 701 C C . SER A 1 92 ? -15.186 -6.906 18.068 1.00 77.81 92 SER A C 1
ATOM 703 O O . SER A 1 92 ? -15.918 -7.036 19.050 1.00 77.81 92 SER A O 1
ATOM 705 N N . ARG A 1 93 ? -14.025 -7.570 17.968 1.00 81.50 93 ARG A N 1
ATOM 706 C CA . ARG A 1 93 ? -13.532 -8.473 19.021 1.00 81.50 93 ARG A CA 1
ATOM 707 C C . ARG A 1 93 ? -13.234 -7.730 20.329 1.00 81.50 93 ARG A C 1
ATOM 709 O O . ARG A 1 93 ? -13.590 -8.226 21.394 1.00 81.50 93 ARG A O 1
ATOM 716 N N . LEU A 1 94 ? -12.596 -6.560 20.268 1.00 76.94 94 LEU A N 1
ATOM 717 C CA . LEU A 1 94 ? -12.323 -5.745 21.458 1.00 76.94 94 LEU A CA 1
ATOM 718 C C . LEU A 1 94 ? -13.621 -5.270 22.124 1.00 76.94 94 LEU A C 1
ATOM 720 O O . LEU A 1 94 ? -13.745 -5.364 23.343 1.00 76.94 94 LEU A O 1
ATOM 724 N N . ALA A 1 95 ? -14.613 -4.851 21.334 1.00 74.69 95 ALA A N 1
ATOM 725 C CA . ALA A 1 95 ? -15.928 -4.479 21.848 1.00 74.69 95 ALA A CA 1
ATOM 726 C C . ALA A 1 95 ? -16.611 -5.654 22.574 1.00 74.69 95 ALA A C 1
ATOM 728 O O . ALA A 1 95 ? -17.098 -5.492 23.691 1.00 74.69 95 ALA A O 1
ATOM 729 N N . GLN A 1 96 ? -16.579 -6.859 21.994 1.00 73.56 96 GLN A N 1
ATOM 730 C CA . GLN A 1 96 ? -17.129 -8.066 22.624 1.00 73.56 96 GLN A CA 1
ATOM 731 C C . GLN A 1 96 ? -16.422 -8.447 23.932 1.00 73.56 96 GLN A C 1
ATOM 733 O O . GLN A 1 96 ? -17.076 -8.924 24.855 1.00 73.56 96 GLN A O 1
ATOM 738 N N . LEU A 1 97 ? -15.104 -8.246 24.018 1.00 74.56 97 LEU A N 1
ATOM 739 C CA . LEU A 1 97 ? -14.337 -8.489 25.243 1.00 74.56 97 LEU A CA 1
ATOM 740 C C . LEU A 1 97 ? -14.629 -7.448 26.330 1.00 74.56 97 LEU A C 1
ATOM 742 O O . LEU A 1 97 ? -14.584 -7.792 27.500 1.00 74.56 97 LEU A O 1
ATOM 746 N N . SER A 1 98 ? -14.950 -6.206 25.957 1.00 71.56 98 SER A N 1
ATOM 747 C CA . SER A 1 98 ? -15.289 -5.139 26.914 1.00 71.56 98 SER A CA 1
ATOM 748 C C . SER A 1 98 ? -16.697 -5.249 27.517 1.00 71.56 98 SER A C 1
ATOM 750 O O . SER A 1 98 ? -16.988 -4.599 28.515 1.00 71.56 98 SER A O 1
ATOM 752 N N . LEU A 1 99 ? -17.572 -6.050 26.901 1.00 67.25 99 LEU A N 1
ATOM 753 C CA . LEU A 1 99 ? -18.962 -6.275 27.321 1.00 67.25 99 LEU A CA 1
ATOM 754 C C . LEU A 1 99 ? -19.133 -7.489 28.253 1.00 67.25 99 LEU A C 1
ATOM 756 O O . LEU A 1 99 ? -20.260 -7.791 28.647 1.00 67.25 99 LEU A O 1
ATOM 760 N N . ARG A 1 100 ? -18.050 -8.208 28.562 1.00 54.03 100 ARG A N 1
ATOM 761 C CA . ARG A 1 100 ? -18.021 -9.343 29.495 1.00 54.03 100 ARG A CA 1
ATOM 762 C C . ARG A 1 100 ? -17.312 -8.952 30.779 1.00 54.03 100 ARG A C 1
ATOM 764 O O . ARG A 1 100 ? -17.750 -9.461 31.830 1.00 54.03 100 ARG A O 1
#

Secondary structure (DSSP, 8-state):
-------------------------------------PPPPPPPPHHHHHHHHHHHHSPPPPTT-HHHHHHHHHHHHHHHHHHHHHHHHHHHHHHHHHT-

pLDDT: mean 75.16, std 16.53, range [37.47, 95.94]

Organism: NCBI:txid1784712

InterPro domains:
  IPR030972 UrcA family protein [TIGR04433] (5-91)

Sequence (100 aa):
MKKLTTLALLSTLAFSSAAQAQSAFVMVIGKRTYEQSRPAPAPLTDERRIEIAAERACEKPFIRDLKGQQLYGECLTEARAQAVAQLAAHQSRLAQLSLR